Protein AF-A0A7J0DEU0-F1 (afdb_monomer_lite)

Secondary structure (DSSP, 8-state):
--HHHHHHHHHHHHHHHHHS--SSHHHHHHHHHHHHTT--------------SS-HHHHHHHHTT-BTTB-----HHHHHHT---PPPPHHHHHHHHHHHHH---HHHHHHHHHHHHHHHHTT------HHHHHHHHHHHHHHHHHHHHHHHHHHHHHHHHHHHT-

Sequence (166 aa):
MYEELWQSLHRRIEELRGNCGIGETFRSENRERRENQQKRKRGNEVEEKSEKVEVEEDVSEAAKGIEFGKVKLGGEEERERKKKKRKVSKSEELEGVKKLQEVKDLEVGKKHSWKAAMSMAAGVKVHDDLRLLKQSAQKERMRHEKSAEKWKERVESREKVKGEKQ

Organism: NCBI:txid165716

Radius of gyration: 29.72 Å; chains: 1; bounding box: 75×72×60 Å

pLDDT: mean 70.61, std 17.22, range [31.16, 97.25]

Foldseek 3Di:
DVVVVVVVVVVVVVVVVVPPDDDPPVVVVVVVVVVVVPDDDPDDDDDDDDDDDDCVVVVVVVVVQDDPPDDPDDDPVVVVVPPDPDPDDLVVLLVVLVVVVVPPDPVSVVVVVVVVVVCVVVVNDDDNDNVVSVVVVVVVVVVVVVVVVVVVVVVVVVVVVVVVVD

Structure (mmCIF, N/CA/C/O backbone):
data_AF-A0A7J0DEU0-F1
#
_entry.id   AF-A0A7J0DEU0-F1
#
loop_
_atom_site.group_PDB
_atom_site.id
_atom_site.type_symbol
_atom_site.label_atom_id
_atom_site.label_alt_id
_atom_site.label_comp_id
_atom_site.label_asym_id
_atom_site.label_entity_id
_atom_site.label_seq_id
_atom_site.pdbx_PDB_ins_code
_atom_site.Cartn_x
_atom_site.Cartn_y
_atom_site.Cartn_z
_atom_site.occupancy
_atom_site.B_iso_or_equiv
_atom_site.auth_seq_id
_atom_site.auth_comp_id
_atom_site.auth_asym_id
_atom_site.auth_atom_id
_atom_site.pdbx_PDB_model_num
ATOM 1 N N . MET A 1 1 ? 16.847 37.258 -18.055 1.00 57.47 1 MET A N 1
ATOM 2 C CA . MET A 1 1 ? 16.572 36.002 -18.796 1.00 57.47 1 MET A CA 1
ATOM 3 C C . MET A 1 1 ? 16.073 34.825 -17.940 1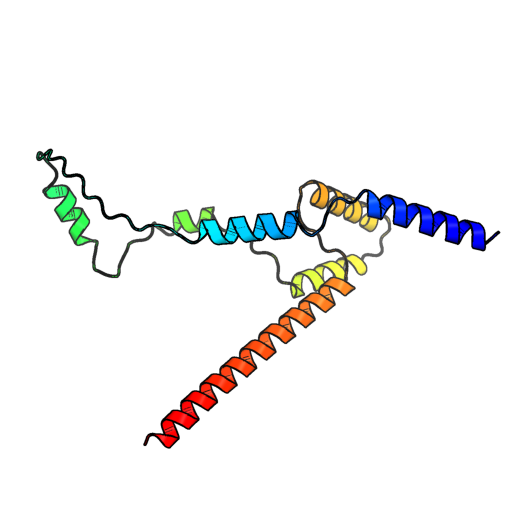.00 57.47 1 MET A C 1
ATOM 5 O O . MET A 1 1 ? 15.789 33.783 -18.510 1.00 57.47 1 MET A O 1
ATOM 9 N N . TYR A 1 2 ? 15.923 34.933 -16.608 1.00 61.81 2 TYR A N 1
ATOM 10 C CA . TYR A 1 2 ? 15.328 33.851 -15.789 1.00 61.81 2 TYR A CA 1
ATOM 11 C C . TYR A 1 2 ? 13.847 34.108 -15.446 1.00 61.81 2 TYR A C 1
ATOM 13 O O . TYR A 1 2 ? 13.049 33.182 -15.330 1.00 61.81 2 TYR A O 1
ATOM 21 N N . GLU A 1 3 ? 13.466 35.382 -15.347 1.00 73.69 3 GLU A N 1
ATOM 22 C CA . GLU A 1 3 ? 12.104 35.814 -15.006 1.00 73.69 3 GLU A CA 1
ATOM 23 C C . GLU A 1 3 ? 11.103 35.558 -16.140 1.00 73.69 3 GLU A C 1
ATOM 25 O O . GLU A 1 3 ? 9.988 35.104 -15.894 1.00 73.69 3 GLU A O 1
ATOM 30 N N . GLU A 1 4 ? 11.530 35.739 -17.392 1.00 82.06 4 GLU A N 1
ATOM 31 C CA . GLU A 1 4 ? 10.718 35.463 -18.587 1.00 82.06 4 GLU A CA 1
ATOM 32 C C . GLU A 1 4 ? 10.326 33.982 -18.689 1.00 82.06 4 GLU A C 1
ATOM 34 O O . GLU A 1 4 ? 9.210 33.646 -19.089 1.00 82.06 4 GLU A O 1
ATOM 39 N N . LEU A 1 5 ? 11.218 33.083 -18.260 1.00 89.44 5 LEU A N 1
ATOM 40 C CA . LEU A 1 5 ? 10.965 31.644 -18.243 1.00 89.44 5 LEU A CA 1
ATOM 41 C C . LEU A 1 5 ? 9.901 31.281 -17.199 1.00 89.44 5 LEU A C 1
ATOM 43 O O . LEU A 1 5 ? 8.994 30.498 -17.478 1.00 89.44 5 LEU A O 1
ATOM 47 N N . TRP A 1 6 ? 9.987 31.882 -16.011 1.00 85.19 6 TRP A N 1
ATOM 48 C CA . TRP A 1 6 ? 9.019 31.682 -14.932 1.00 85.19 6 TRP A CA 1
ATOM 49 C C . TRP A 1 6 ? 7.630 32.209 -15.293 1.00 85.19 6 TRP A C 1
ATOM 51 O O . TRP A 1 6 ? 6.626 31.557 -15.000 1.00 85.19 6 TRP A O 1
ATOM 61 N N . GLN A 1 7 ? 7.568 33.366 -15.949 1.00 84.81 7 GLN A N 1
ATOM 62 C CA . GLN A 1 7 ? 6.311 33.946 -16.417 1.00 84.81 7 GLN A CA 1
ATOM 63 C C . GLN A 1 7 ? 5.691 33.106 -17.540 1.00 84.81 7 GLN A C 1
ATOM 65 O O . GLN A 1 7 ? 4.492 32.830 -17.510 1.00 84.81 7 GLN A O 1
ATOM 70 N N . SER A 1 8 ? 6.506 32.622 -18.483 1.00 90.81 8 SER A N 1
ATOM 71 C CA . SER A 1 8 ? 6.061 31.715 -19.549 1.00 90.81 8 SER A CA 1
ATOM 72 C C . SER A 1 8 ? 5.519 30.393 -18.990 1.00 90.81 8 SER A C 1
ATOM 74 O O . SER A 1 8 ? 4.452 29.927 -19.398 1.00 90.81 8 SER A O 1
ATOM 76 N N . LEU A 1 9 ? 6.200 29.824 -17.989 1.00 92.00 9 LEU A N 1
ATOM 77 C CA . LEU A 1 9 ? 5.769 28.598 -17.321 1.00 92.00 9 LEU A CA 1
ATOM 78 C C . LEU A 1 9 ? 4.438 28.785 -16.582 1.00 92.00 9 LEU A C 1
ATOM 80 O O . LEU A 1 9 ? 3.539 27.960 -16.743 1.00 92.00 9 LEU A O 1
ATOM 84 N N . HIS A 1 10 ? 4.282 29.866 -15.811 1.00 89.19 10 HIS A N 1
ATOM 85 C CA . HIS A 1 10 ? 3.019 30.154 -15.125 1.00 89.19 10 HIS A CA 1
ATOM 86 C C . HIS A 1 10 ? 1.867 30.344 -16.104 1.00 89.19 10 HIS A C 1
ATOM 88 O O . HIS A 1 10 ? 0.823 29.716 -15.930 1.00 89.19 10 HIS A O 1
ATOM 94 N N . ARG A 1 11 ? 2.079 31.124 -17.173 1.00 88.00 11 ARG A N 1
ATOM 95 C CA . ARG A 1 11 ? 1.064 31.339 -18.210 1.00 88.00 11 ARG A CA 1
ATOM 96 C C . ARG A 1 11 ? 0.620 30.015 -18.831 1.00 88.00 11 ARG A C 1
ATOM 98 O O . ARG A 1 11 ? -0.573 29.758 -18.960 1.00 88.00 11 ARG A O 1
ATOM 105 N N . ARG A 1 12 ? 1.575 29.124 -19.125 1.00 87.50 12 ARG A N 1
ATOM 106 C CA . ARG A 1 12 ? 1.292 27.797 -19.685 1.00 87.50 12 ARG A CA 1
ATOM 107 C C . ARG A 1 12 ? 0.527 26.891 -18.719 1.00 87.50 12 ARG A C 1
ATOM 109 O O . ARG A 1 12 ? -0.343 26.142 -19.152 1.00 87.50 12 ARG A O 1
ATOM 116 N N . ILE A 1 13 ? 0.843 26.936 -17.424 1.00 88.31 13 ILE A N 1
ATOM 117 C CA . ILE A 1 13 ? 0.137 26.156 -16.395 1.00 88.31 13 ILE A CA 1
ATOM 118 C C . ILE A 1 13 ? -1.307 26.646 -16.239 1.00 88.31 13 ILE A C 1
ATOM 120 O O . ILE A 1 13 ? -2.218 25.830 -16.099 1.00 88.31 13 ILE A O 1
ATOM 124 N N . GLU A 1 14 ? -1.526 27.958 -16.270 1.00 83.19 14 GLU A N 1
ATOM 125 C CA . GLU A 1 14 ? -2.845 28.567 -16.086 1.00 83.19 14 GLU A CA 1
ATOM 126 C C . GLU A 1 14 ? -3.768 28.327 -17.291 1.00 83.19 14 GLU A C 1
ATOM 128 O O . GLU A 1 14 ? -4.912 27.907 -17.110 1.00 83.19 14 GLU A O 1
ATOM 133 N N . GLU A 1 15 ? -3.240 28.433 -18.517 1.00 81.00 15 GLU A N 1
ATOM 134 C CA . GLU A 1 15 ? -3.928 28.026 -19.756 1.00 81.00 15 GLU A CA 1
ATOM 135 C C . GLU A 1 15 ? -4.383 26.554 -19.705 1.00 81.00 15 GLU A C 1
ATOM 137 O O . GLU A 1 15 ? -5.517 26.219 -20.055 1.00 81.00 15 GLU A O 1
ATOM 142 N N . LEU A 1 16 ? -3.513 25.655 -19.229 1.00 81.12 16 LEU A N 1
ATOM 143 C CA . LEU A 1 16 ? -3.834 24.230 -19.108 1.00 81.12 16 LEU A CA 1
ATOM 144 C C . LEU A 1 16 ? -4.867 23.955 -18.007 1.00 81.12 16 LEU A C 1
ATOM 146 O O . LEU A 1 16 ? -5.691 23.054 -18.160 1.00 81.12 16 LEU A O 1
ATOM 150 N N . ARG A 1 17 ? -4.859 24.733 -16.917 1.00 77.00 17 ARG A N 1
ATOM 151 C CA . ARG A 1 17 ? -5.864 24.639 -15.846 1.00 77.00 17 ARG A CA 1
ATOM 152 C C . ARG A 1 17 ? -7.245 25.104 -16.303 1.00 77.00 17 ARG A C 1
ATOM 154 O O . ARG A 1 17 ? -8.218 24.444 -15.954 1.00 77.00 17 ARG A O 1
ATOM 161 N N . GLY A 1 18 ? -7.332 26.171 -17.103 1.00 61.47 18 GLY A N 1
ATOM 162 C CA . GLY A 1 18 ? -8.597 26.662 -17.669 1.00 61.47 18 GLY A CA 1
ATOM 163 C C . GLY A 1 18 ? -9.265 25.672 -18.633 1.00 61.47 18 GLY A C 1
ATOM 164 O O . GLY A 1 18 ? -10.489 25.572 -18.656 1.00 61.47 18 GLY A O 1
ATOM 165 N N . ASN A 1 19 ? -8.469 24.877 -19.357 1.00 60.94 19 ASN A N 1
ATOM 166 C CA . ASN A 1 19 ? -8.967 23.865 -20.300 1.00 60.94 19 ASN A CA 1
ATOM 167 C C . ASN A 1 19 ? -9.231 22.483 -19.668 1.00 60.94 19 ASN A C 1
ATOM 169 O O . ASN A 1 19 ? -9.823 21.614 -20.311 1.00 60.94 19 ASN A O 1
ATOM 173 N N . CYS A 1 20 ? -8.831 22.256 -18.413 1.00 58.31 20 CYS A N 1
ATOM 174 C CA . CYS A 1 20 ? -9.199 21.058 -17.658 1.00 58.31 20 CYS A CA 1
ATOM 175 C C . CYS A 1 20 ? -10.608 21.237 -17.086 1.00 58.31 20 CYS A C 1
ATOM 177 O O . CYS A 1 20 ? -10.783 21.615 -15.929 1.00 58.31 20 CYS A O 1
ATOM 179 N N . GLY A 1 21 ? -11.614 20.990 -17.923 1.00 52.62 21 GLY A N 1
ATOM 180 C CA . GLY A 1 21 ? -13.023 21.086 -17.564 1.00 52.62 21 GLY A CA 1
ATOM 181 C C . GLY A 1 21 ? -13.358 20.465 -16.200 1.00 52.62 21 GLY A C 1
ATOM 182 O O . GLY A 1 21 ? -13.288 19.256 -16.009 1.00 52.62 21 GLY A O 1
ATOM 183 N N . ILE A 1 22 ? -13.777 21.344 -15.289 1.00 50.94 22 ILE A N 1
ATOM 184 C CA . ILE A 1 22 ? -14.909 21.184 -14.371 1.00 50.94 22 ILE A CA 1
ATOM 185 C C . ILE A 1 22 ? -14.806 20.045 -13.342 1.00 50.94 22 ILE A C 1
ATOM 187 O O . ILE A 1 22 ? -15.158 18.889 -13.567 1.00 50.94 22 ILE A O 1
ATOM 191 N N . GLY A 1 23 ? -14.440 20.429 -12.119 1.00 53.16 23 GLY A N 1
ATOM 192 C CA . GLY A 1 23 ? -14.395 19.552 -10.953 1.00 53.16 23 GLY A CA 1
ATOM 193 C C . GLY A 1 23 ? -15.540 19.729 -9.954 1.00 53.16 23 GLY A C 1
ATOM 194 O O . GLY A 1 23 ? -15.342 19.362 -8.801 1.00 53.16 23 GLY A O 1
ATOM 195 N N . GLU A 1 24 ? -16.700 20.279 -10.314 1.00 53.28 24 GLU A N 1
ATOM 196 C CA . GLU A 1 24 ? -17.873 20.311 -9.412 1.00 53.28 24 GLU A CA 1
ATOM 197 C C . GLU A 1 24 ? -19.083 19.572 -9.988 1.00 53.28 24 GLU A C 1
ATOM 199 O O . GLU A 1 24 ? -19.606 18.689 -9.307 1.00 53.28 24 GLU A O 1
ATOM 204 N N . THR A 1 25 ? -19.446 19.788 -11.258 1.00 54.91 25 THR A N 1
ATOM 205 C CA . THR A 1 25 ? -20.605 19.104 -11.869 1.00 54.91 25 THR A CA 1
ATOM 206 C C . THR A 1 25 ? -20.397 17.595 -12.044 1.00 54.91 25 THR A C 1
ATOM 208 O O . THR A 1 25 ? -21.298 16.812 -11.758 1.00 54.91 25 THR A O 1
ATOM 211 N N . PHE A 1 26 ? -19.187 17.141 -12.398 1.00 53.03 26 PHE A N 1
ATOM 212 C CA . PHE A 1 26 ? -18.892 15.701 -12.481 1.00 53.03 26 PHE A CA 1
ATOM 213 C C . PHE A 1 26 ? -18.944 15.012 -11.104 1.00 53.03 26 PHE A C 1
ATOM 215 O O . PHE A 1 26 ? -19.273 13.829 -10.990 1.00 53.03 26 PHE A O 1
ATOM 222 N N . ARG A 1 27 ? -18.629 15.748 -10.025 1.00 54.88 27 ARG A N 1
ATOM 223 C CA . ARG A 1 27 ? -18.723 15.229 -8.651 1.00 54.88 27 ARG A CA 1
ATOM 224 C C . ARG A 1 27 ? -20.172 15.193 -8.157 1.00 54.88 27 ARG A C 1
ATOM 226 O O . ARG A 1 27 ? -20.511 14.249 -7.443 1.00 54.88 27 ARG A O 1
ATOM 233 N N . SER A 1 28 ? -21.016 16.156 -8.539 1.00 59.84 28 SER A N 1
ATOM 234 C CA . SER A 1 28 ? -22.442 16.165 -8.183 1.00 59.84 28 SER A CA 1
ATOM 235 C C . SER A 1 28 ? -23.238 15.100 -8.942 1.00 59.84 28 SER A C 1
ATOM 237 O O . SER A 1 28 ? -23.966 14.339 -8.309 1.00 59.84 28 SER A O 1
ATOM 239 N N . GLU A 1 29 ? -23.018 14.940 -10.250 1.00 56.66 29 GLU A N 1
ATOM 240 C CA . GLU A 1 29 ? -23.732 13.950 -11.077 1.00 56.66 29 GLU A CA 1
ATOM 241 C C . GLU A 1 29 ? -23.467 12.506 -10.607 1.00 56.66 29 GLU A C 1
ATOM 243 O O . GLU A 1 29 ? -24.361 11.659 -10.535 1.00 56.66 29 GLU A O 1
ATOM 248 N N . ASN A 1 30 ? -22.228 12.216 -10.198 1.00 58.28 30 ASN A N 1
ATOM 249 C CA . ASN A 1 30 ? -21.855 10.892 -9.700 1.00 58.28 30 ASN A CA 1
ATOM 250 C C . ASN A 1 30 ? -22.386 10.617 -8.275 1.00 58.28 30 ASN A C 1
ATOM 252 O O . ASN A 1 30 ? -22.521 9.460 -7.868 1.00 58.28 30 ASN A O 1
ATOM 256 N N . ARG A 1 31 ? -22.697 11.672 -7.507 1.00 61.75 31 ARG A N 1
ATOM 257 C CA . ARG A 1 31 ? -23.347 11.574 -6.191 1.00 61.75 31 ARG A CA 1
ATOM 258 C C . ARG A 1 31 ? -24.842 11.293 -6.346 1.00 61.75 31 ARG A C 1
ATOM 260 O O . ARG A 1 31 ? -25.340 10.367 -5.713 1.00 61.75 31 ARG A O 1
ATOM 267 N N . GLU A 1 32 ? -25.502 11.993 -7.261 1.00 58.16 32 GLU A N 1
ATOM 268 C CA . GLU A 1 32 ? -26.925 11.822 -7.574 1.00 58.16 32 GLU A CA 1
ATOM 269 C C . GLU A 1 32 ? -27.223 10.433 -8.174 1.00 58.16 32 GLU A C 1
ATOM 271 O O . GLU A 1 32 ? -28.163 9.746 -7.767 1.00 58.16 32 GLU A O 1
ATOM 276 N N . ARG A 1 33 ? -26.338 9.924 -9.048 1.00 59.84 33 ARG A N 1
ATOM 277 C CA . ARG A 1 33 ? -26.421 8.540 -9.555 1.00 59.84 33 ARG A CA 1
ATOM 278 C C . ARG A 1 33 ? -26.317 7.475 -8.460 1.00 59.84 33 ARG A C 1
ATOM 280 O O . ARG A 1 33 ? -26.924 6.414 -8.603 1.00 59.84 33 ARG A O 1
ATOM 287 N N . ARG A 1 34 ? -25.553 7.717 -7.388 1.00 60.19 34 ARG A N 1
ATOM 288 C CA . ARG A 1 34 ? -25.427 6.773 -6.261 1.00 60.19 34 ARG A CA 1
ATOM 289 C C . ARG A 1 34 ? -26.656 6.778 -5.358 1.00 60.19 34 ARG A C 1
ATOM 291 O O . ARG A 1 34 ? -27.031 5.714 -4.875 1.00 60.19 34 ARG A O 1
ATOM 298 N N . GLU A 1 35 ? -27.288 7.932 -5.170 1.00 59.75 35 GLU A N 1
ATOM 299 C CA . GLU A 1 35 ? -28.516 8.063 -4.376 1.00 59.75 35 GLU A CA 1
ATOM 300 C C . GLU A 1 35 ? -29.718 7.393 -5.061 1.00 59.75 35 GLU A C 1
ATOM 302 O O . GLU A 1 35 ? -30.475 6.662 -4.420 1.00 59.75 35 GLU A O 1
ATOM 307 N N . ASN A 1 36 ? -29.837 7.526 -6.386 1.00 59.34 36 ASN A N 1
ATOM 308 C CA . ASN A 1 36 ? -30.943 6.929 -7.142 1.00 59.34 36 ASN A CA 1
ATOM 309 C C . ASN A 1 36 ? -30.855 5.398 -7.296 1.00 59.34 36 ASN A C 1
ATOM 311 O O . ASN A 1 36 ? -31.877 4.742 -7.493 1.00 59.34 36 ASN A O 1
ATOM 315 N N . GLN A 1 37 ? -29.672 4.792 -7.157 1.00 60.38 37 GLN A N 1
ATOM 316 C CA . GLN A 1 37 ? -29.510 3.330 -7.241 1.00 60.38 37 GLN A CA 1
ATOM 317 C C . GLN A 1 37 ? -29.876 2.588 -5.944 1.00 60.38 37 GLN A C 1
ATOM 319 O O . GLN A 1 37 ? -29.930 1.357 -5.930 1.00 60.38 37 GLN A O 1
ATOM 324 N N . GLN A 1 38 ? -30.143 3.306 -4.847 1.00 55.22 38 GLN A N 1
ATOM 325 C CA . GLN A 1 38 ? -30.290 2.705 -3.519 1.00 55.22 38 GLN A CA 1
ATOM 326 C C . GLN A 1 38 ? -31.719 2.254 -3.166 1.00 55.22 38 GLN A C 1
ATOM 328 O O . GLN A 1 38 ? -31.949 1.745 -2.070 1.00 55.22 38 GLN A O 1
ATOM 333 N N . LYS A 1 39 ? -32.684 2.365 -4.087 1.00 54.47 39 LYS A N 1
ATOM 334 C CA . LYS A 1 39 ? -34.068 1.911 -3.871 1.00 54.47 39 LYS A CA 1
ATOM 335 C C . LYS A 1 39 ? -34.413 0.724 -4.770 1.00 54.47 39 LYS A C 1
ATOM 337 O O . LYS A 1 39 ? -35.046 0.876 -5.809 1.00 54.47 39 LYS A O 1
ATOM 342 N N . ARG A 1 40 ? -34.059 -0.491 -4.341 1.00 52.00 40 ARG A N 1
ATOM 343 C CA . ARG A 1 40 ? -34.738 -1.700 -4.837 1.00 52.00 40 ARG A CA 1
ATOM 344 C C . ARG A 1 40 ? -36.114 -1.766 -4.172 1.00 52.00 40 ARG A C 1
ATOM 346 O O . ARG A 1 40 ? -36.206 -2.059 -2.983 1.00 52.00 40 ARG A O 1
ATOM 353 N N . LYS A 1 41 ? -37.176 -1.471 -4.927 1.00 49.53 41 LYS A N 1
ATOM 354 C CA . LYS A 1 41 ? -38.553 -1.781 -4.524 1.00 49.53 41 LYS A CA 1
ATOM 355 C C . LYS A 1 41 ? -38.702 -3.305 -4.495 1.00 49.53 41 LYS A C 1
ATOM 357 O O . LYS A 1 41 ? -38.503 -3.958 -5.514 1.00 49.53 41 LYS A O 1
ATOM 362 N N . ARG A 1 42 ? -39.032 -3.871 -3.336 1.00 43.06 42 ARG A N 1
ATOM 363 C CA . ARG A 1 42 ? -39.498 -5.258 -3.223 1.00 43.06 42 ARG A CA 1
ATOM 364 C C . ARG A 1 42 ? -41.003 -5.224 -3.500 1.00 43.06 42 ARG A C 1
ATOM 366 O O . ARG A 1 42 ? -41.785 -5.004 -2.585 1.00 43.06 42 ARG A O 1
ATOM 373 N N . GLY A 1 43 ? -41.371 -5.283 -4.778 1.00 32.44 43 GLY A N 1
ATOM 374 C CA . GLY A 1 43 ? -42.760 -5.415 -5.213 1.00 32.44 43 GLY A CA 1
ATOM 375 C C . GLY A 1 43 ? -43.187 -6.870 -5.081 1.00 32.44 43 GLY A C 1
ATOM 376 O O . GLY A 1 43 ? -42.536 -7.749 -5.639 1.00 32.44 43 GLY A O 1
ATOM 377 N N . ASN A 1 44 ? -44.219 -7.106 -4.280 1.00 39.97 44 ASN A N 1
ATOM 378 C CA . ASN A 1 44 ? -44.976 -8.346 -4.252 1.00 39.97 44 ASN A CA 1
ATOM 379 C C . ASN A 1 44 ? -46.130 -8.171 -5.245 1.00 39.97 44 ASN A C 1
ATOM 381 O O . ASN A 1 44 ? -47.098 -7.493 -4.916 1.00 39.97 44 ASN A O 1
ATOM 385 N N . GLU A 1 45 ? -45.998 -8.726 -6.444 1.00 31.16 45 GLU A N 1
ATOM 386 C CA . GLU A 1 45 ? -47.120 -8.957 -7.354 1.00 31.16 45 GLU A CA 1
ATOM 387 C C . GLU A 1 45 ? -47.119 -10.447 -7.674 1.00 31.16 45 GLU A C 1
ATOM 389 O O . GLU A 1 45 ? -46.262 -10.959 -8.393 1.00 31.16 45 GLU A O 1
ATOM 394 N N . VAL A 1 46 ? -48.044 -11.148 -7.025 1.00 34.41 46 VAL A N 1
ATOM 395 C CA . VAL A 1 46 ? -48.439 -12.508 -7.368 1.00 34.41 46 VAL A CA 1
ATOM 396 C C . VAL A 1 46 ? -49.408 -12.364 -8.538 1.00 34.41 46 VAL A C 1
ATOM 398 O O . VAL A 1 46 ? -50.557 -11.982 -8.334 1.00 34.41 46 VAL A O 1
ATOM 401 N N . GLU A 1 47 ? -48.940 -12.616 -9.760 1.00 31.86 47 GLU A N 1
ATOM 402 C CA . GLU A 1 47 ? -49.834 -12.983 -10.859 1.00 31.86 47 GLU A CA 1
ATOM 403 C C . GLU A 1 47 ? -50.069 -14.492 -10.781 1.00 31.86 47 GLU A C 1
ATOM 405 O O . GLU A 1 47 ? -49.168 -15.301 -11.010 1.00 31.86 47 GLU A O 1
ATOM 410 N N . GLU A 1 48 ? -51.294 -14.867 -10.427 1.00 37.66 48 GLU A N 1
ATOM 411 C CA . GLU A 1 48 ? -51.795 -16.223 -10.589 1.00 37.66 48 GLU A CA 1
ATOM 412 C C . GLU A 1 48 ? -52.009 -16.500 -12.082 1.00 37.66 48 GLU A C 1
ATOM 414 O O . GLU A 1 48 ? -52.871 -15.899 -12.723 1.00 37.66 48 GLU A O 1
ATOM 419 N N . LYS A 1 49 ? -51.257 -17.454 -12.634 1.00 32.44 49 LYS A N 1
ATOM 420 C CA . LYS A 1 49 ? -51.700 -18.223 -13.799 1.00 32.44 49 LYS A CA 1
ATOM 421 C C . LYS A 1 49 ? -51.544 -19.705 -13.512 1.00 32.44 49 LYS A C 1
ATOM 423 O O . LYS A 1 49 ? -50.450 -20.225 -13.319 1.00 32.44 49 LYS A O 1
ATOM 428 N N . SER A 1 50 ? -52.701 -20.337 -13.434 1.00 35.62 50 SER A N 1
ATOM 429 C CA . SER A 1 50 ? -52.954 -21.746 -13.226 1.00 35.62 50 SER A CA 1
ATOM 430 C C . SER A 1 50 ? -52.687 -22.542 -14.501 1.00 35.62 50 SER A C 1
ATOM 432 O O . SER A 1 50 ? -53.462 -22.466 -15.447 1.00 35.62 50 SER A O 1
ATOM 434 N N . GLU A 1 51 ? -51.663 -23.388 -14.483 1.00 34.59 51 GLU A N 1
ATOM 435 C CA . GLU A 1 51 ? -51.623 -24.605 -15.298 1.00 34.59 51 GLU A CA 1
ATOM 436 C C . GLU A 1 51 ? -51.178 -25.755 -14.393 1.00 34.59 51 GLU A C 1
ATOM 438 O O . GLU A 1 51 ? -50.068 -25.787 -13.867 1.00 34.59 51 GLU A O 1
ATOM 443 N N . LYS A 1 52 ? -52.126 -26.651 -14.117 1.00 45.34 52 LYS A N 1
ATOM 444 C CA . LYS A 1 52 ? -52.007 -27.749 -13.164 1.00 45.34 52 LYS A CA 1
ATOM 445 C C . LYS A 1 52 ? -51.964 -29.058 -13.938 1.00 45.34 52 LYS A C 1
ATOM 447 O O . LYS A 1 52 ? -53.024 -29.641 -14.114 1.00 45.34 52 LYS A O 1
ATOM 452 N N . VAL A 1 53 ? -50.789 -29.521 -14.368 1.00 44.47 53 VAL A N 1
ATOM 453 C CA . VAL A 1 53 ? -50.567 -30.922 -14.778 1.00 44.47 53 VAL A CA 1
ATOM 454 C C . VAL A 1 53 ? -49.075 -31.278 -14.580 1.00 44.47 53 VAL A C 1
ATOM 456 O O . VAL A 1 53 ? -48.219 -30.568 -15.088 1.00 44.47 53 VAL A O 1
ATOM 459 N N . GLU A 1 54 ? -48.792 -32.350 -13.820 1.00 47.09 54 GLU A N 1
ATOM 460 C CA . GLU A 1 54 ? -47.496 -33.078 -13.703 1.00 47.09 54 GLU A CA 1
ATOM 461 C C . GLU A 1 54 ? -46.297 -32.451 -12.943 1.00 47.09 54 GLU A C 1
ATOM 463 O O . GLU A 1 54 ? -45.152 -32.634 -13.335 1.00 47.09 54 GLU A O 1
ATOM 468 N N . VAL A 1 55 ? -46.501 -31.764 -11.808 1.00 47.12 55 VAL A N 1
ATOM 469 C CA . VAL A 1 55 ? -45.381 -31.150 -11.035 1.00 47.12 55 VAL A CA 1
ATOM 470 C C . VAL A 1 55 ? -45.287 -31.625 -9.567 1.00 47.12 55 VAL A C 1
ATOM 472 O O . VAL A 1 55 ? -44.383 -31.232 -8.830 1.00 47.12 55 VAL A O 1
ATOM 475 N N . GLU A 1 56 ? -46.187 -32.497 -9.100 1.00 52.03 56 GLU A N 1
ATOM 476 C CA . GLU A 1 56 ? -46.226 -32.870 -7.673 1.00 52.03 56 GLU A CA 1
ATOM 477 C C . GLU A 1 56 ? -45.081 -33.804 -7.231 1.00 52.03 56 GLU A C 1
ATOM 479 O O . GLU A 1 56 ? -44.599 -33.658 -6.105 1.00 52.03 56 GLU A O 1
ATOM 484 N N . GLU A 1 57 ? -44.573 -34.697 -8.091 1.00 52.47 57 GLU A N 1
ATOM 485 C CA . GLU A 1 57 ? -43.443 -35.570 -7.722 1.00 52.47 57 GLU A CA 1
ATOM 486 C C . GLU A 1 57 ? -42.111 -34.803 -7.654 1.00 52.47 57 GLU A C 1
ATOM 488 O O . GLU A 1 57 ? -41.430 -34.868 -6.626 1.00 52.47 57 GLU A O 1
ATOM 493 N N . ASP A 1 58 ? -41.795 -33.975 -8.654 1.00 51.19 58 ASP A N 1
ATOM 494 C CA . ASP A 1 58 ? -40.534 -33.216 -8.712 1.00 51.19 58 ASP A CA 1
ATOM 495 C C . ASP A 1 58 ? -40.429 -32.130 -7.628 1.00 51.19 58 ASP A C 1
ATOM 497 O O . ASP A 1 58 ? -39.353 -31.886 -7.072 1.00 51.19 58 ASP A O 1
ATOM 501 N N . VAL A 1 59 ? -41.546 -31.491 -7.258 1.00 57.47 59 VAL A N 1
ATOM 502 C CA . VAL A 1 59 ? -41.564 -30.522 -6.147 1.00 57.47 59 VAL A CA 1
ATOM 503 C C . VAL A 1 59 ? -41.352 -31.224 -4.810 1.00 57.47 59 VAL A C 1
ATOM 505 O O . VAL A 1 59 ? -40.680 -30.679 -3.932 1.00 57.47 59 VAL A O 1
ATOM 508 N N . SER A 1 60 ? -41.867 -32.447 -4.652 1.00 58.22 60 SER A N 1
ATOM 509 C CA . SER A 1 60 ? -41.676 -33.229 -3.431 1.00 58.22 60 SER A CA 1
ATOM 510 C C . SER A 1 60 ? -40.232 -33.724 -3.270 1.00 58.22 60 SER A C 1
ATOM 512 O O . SER A 1 60 ? -39.724 -33.765 -2.148 1.00 58.22 60 SER A O 1
ATOM 514 N N . GLU A 1 61 ? -39.530 -34.040 -4.364 1.00 60.56 61 GLU A N 1
ATOM 515 C CA . GLU A 1 61 ? -38.101 -34.370 -4.330 1.00 60.56 61 GLU A CA 1
ATOM 516 C C . GLU A 1 61 ? -37.217 -33.138 -4.122 1.00 60.56 61 GLU A C 1
ATOM 518 O O . GLU A 1 61 ? -36.290 -33.180 -3.307 1.00 60.56 61 GLU A O 1
ATOM 523 N N . ALA A 1 62 ? -37.544 -32.008 -4.755 1.00 59.66 62 ALA A N 1
ATOM 524 C CA . ALA A 1 62 ? -36.842 -30.745 -4.540 1.00 59.66 62 ALA A CA 1
ATOM 525 C C . ALA A 1 62 ? -37.016 -30.213 -3.103 1.00 59.66 62 ALA A C 1
ATOM 527 O O . ALA A 1 62 ? -36.075 -29.666 -2.523 1.00 59.66 62 ALA A O 1
ATOM 528 N N . ALA A 1 63 ? -38.187 -30.413 -2.490 1.00 59.84 63 ALA A N 1
ATOM 529 C CA . ALA A 1 63 ? -38.474 -29.971 -1.126 1.00 59.84 63 ALA A CA 1
ATOM 530 C C . ALA A 1 63 ? -37.729 -30.782 -0.049 1.00 59.84 63 ALA A C 1
ATOM 532 O O . ALA A 1 63 ? -37.353 -30.218 0.979 1.00 59.84 63 ALA A O 1
ATOM 533 N N . LYS A 1 64 ? -37.428 -32.071 -0.289 1.00 64.75 64 LYS A N 1
ATOM 534 C CA . LYS A 1 64 ? -36.666 -32.927 0.651 1.00 64.75 64 LYS A CA 1
ATOM 535 C C . LYS A 1 64 ? -35.228 -32.433 0.897 1.00 64.75 64 LYS A C 1
ATOM 537 O O . LYS A 1 64 ? -34.593 -32.867 1.854 1.00 64.75 64 LYS A O 1
ATOM 542 N N . GLY A 1 65 ? -34.707 -31.531 0.057 1.00 59.59 65 GLY A N 1
ATOM 543 C CA . GLY A 1 65 ? -33.361 -30.958 0.177 1.00 59.59 65 GLY A CA 1
ATOM 544 C C . GLY A 1 65 ? -33.291 -29.518 0.700 1.00 59.59 65 GLY A C 1
ATOM 545 O O . GLY A 1 65 ? -32.183 -29.015 0.899 1.00 59.59 65 GLY A O 1
ATOM 546 N N . ILE A 1 66 ? -34.430 -28.846 0.907 1.00 65.25 66 ILE A N 1
ATOM 547 C CA . ILE A 1 66 ? -34.494 -27.425 1.281 1.00 65.25 66 ILE A CA 1
ATOM 548 C C . ILE A 1 66 ? -34.931 -27.319 2.749 1.00 65.25 66 ILE A C 1
ATOM 550 O O . ILE A 1 66 ? -36.076 -27.012 3.067 1.00 65.25 66 ILE A O 1
ATOM 554 N N . GLU A 1 67 ? -34.003 -27.570 3.675 1.00 73.44 67 GLU A N 1
ATOM 555 C CA . GLU A 1 67 ? -34.180 -27.168 5.077 1.00 73.44 67 GLU A CA 1
ATOM 556 C C . GLU A 1 67 ? -33.924 -25.661 5.218 1.00 73.44 67 GLU A C 1
ATOM 558 O O . GLU A 1 67 ? -32.979 -25.114 4.637 1.00 73.44 67 GLU A O 1
ATOM 563 N N . PHE A 1 68 ? -34.734 -24.977 6.031 1.00 62.59 68 PHE A N 1
ATOM 564 C CA . PHE A 1 68 ? -34.574 -23.551 6.312 1.00 62.59 68 PHE A CA 1
ATOM 565 C C . PHE A 1 68 ? -33.163 -23.270 6.863 1.00 62.59 68 PHE A C 1
ATOM 567 O O . PHE A 1 68 ? -32.808 -23.688 7.963 1.00 62.59 68 PHE A O 1
ATOM 574 N N . GLY A 1 69 ? -32.334 -22.585 6.070 1.00 71.25 69 GLY A N 1
ATOM 575 C CA . GLY A 1 69 ? -30.943 -22.262 6.410 1.00 71.25 69 GLY A CA 1
ATOM 576 C C . GLY A 1 69 ? -29.870 -23.134 5.745 1.00 71.25 69 GLY A C 1
ATOM 577 O O . GLY A 1 69 ? -28.698 -22.762 5.796 1.00 71.25 69 GLY A O 1
ATOM 578 N N . LYS A 1 70 ? -30.227 -24.228 5.058 1.00 67.06 70 LYS A N 1
ATOM 579 C CA . LYS A 1 70 ? -29.280 -25.047 4.282 1.00 67.06 70 LYS A CA 1
ATOM 580 C C . LYS A 1 70 ? -29.616 -24.991 2.795 1.00 67.06 70 LYS A C 1
ATOM 582 O O . LYS A 1 70 ? -30.343 -25.817 2.262 1.00 67.06 70 LYS A O 1
ATOM 587 N N . VAL A 1 71 ? -29.034 -24.010 2.111 1.00 72.62 71 VAL A N 1
ATOM 588 C CA . VAL A 1 71 ? -29.054 -23.929 0.645 1.00 72.62 71 VAL A CA 1
ATOM 589 C C . VAL A 1 71 ? -27.802 -24.622 0.109 1.00 72.62 71 VAL A C 1
ATOM 591 O O . VAL A 1 71 ? -26.685 -24.229 0.455 1.00 72.62 71 VAL A O 1
ATOM 594 N N . LYS A 1 72 ? -27.959 -25.643 -0.744 1.00 65.75 72 LYS A N 1
ATOM 595 C CA . LYS A 1 72 ? -26.826 -26.253 -1.456 1.00 65.75 72 LYS A CA 1
ATOM 596 C C . LYS A 1 72 ? -26.328 -25.290 -2.532 1.00 65.75 72 LYS A C 1
ATOM 598 O O . LYS A 1 72 ? -26.826 -25.258 -3.650 1.00 65.75 72 LYS A O 1
ATOM 603 N N . LEU A 1 73 ? -25.347 -24.469 -2.171 1.00 67.31 73 LEU A N 1
ATOM 604 C CA . LEU A 1 73 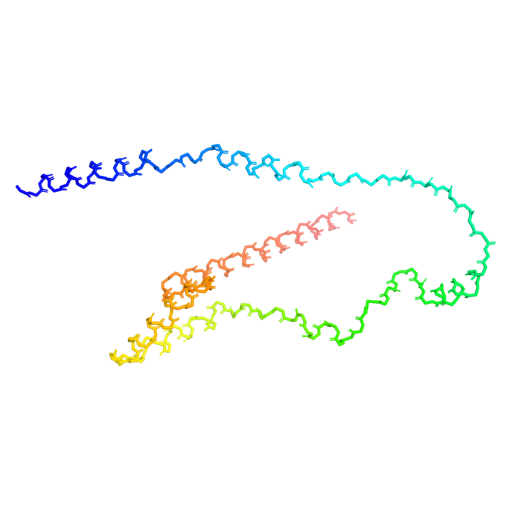? -24.5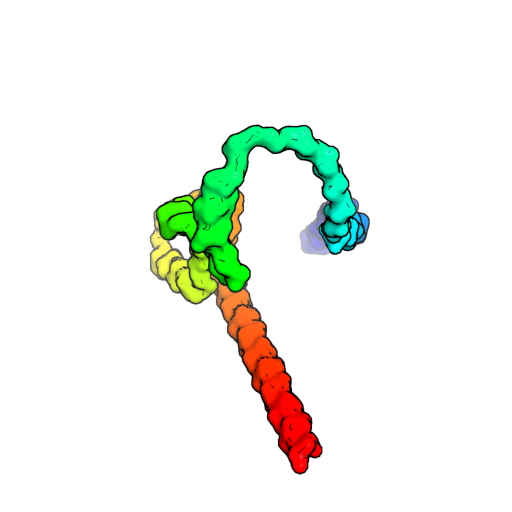82 -23.691 -3.140 1.00 67.31 73 LEU A CA 1
ATOM 605 C C . LEU A 1 73 ? -23.748 -24.662 -3.982 1.00 67.31 73 LEU A C 1
ATOM 607 O O . LEU A 1 73 ? -23.047 -25.497 -3.410 1.00 67.31 73 LEU A O 1
ATOM 611 N N . GLY A 1 74 ? -23.842 -24.530 -5.308 1.00 50.88 74 GLY A N 1
ATOM 612 C CA . GLY A 1 74 ? -23.191 -25.377 -6.311 1.00 50.88 74 GLY A CA 1
ATOM 613 C C . GLY A 1 74 ? -21.755 -25.793 -5.969 1.00 50.88 74 GLY A C 1
ATOM 614 O O . GLY A 1 74 ? -20.995 -25.043 -5.343 1.00 50.88 74 GLY A O 1
ATOM 615 N N . GLY A 1 75 ? -21.446 -27.034 -6.357 1.00 49.06 75 GLY A N 1
ATOM 616 C CA . GLY A 1 75 ? -20.278 -27.811 -5.958 1.00 49.06 75 GLY A CA 1
ATOM 617 C C . GLY A 1 75 ? -18.922 -27.140 -6.179 1.00 49.06 75 GLY A C 1
ATOM 618 O O . GLY A 1 75 ? -18.754 -26.209 -6.967 1.00 49.06 75 GLY A O 1
ATOM 619 N N . GLU A 1 76 ? -17.948 -27.664 -5.440 1.00 56.03 76 GLU A N 1
ATOM 620 C CA . GLU A 1 76 ? -16.547 -27.244 -5.325 1.00 56.03 76 GLU A CA 1
ATOM 621 C C . GLU A 1 76 ? -15.861 -26.930 -6.669 1.00 56.03 76 GLU A C 1
ATOM 623 O O . GLU A 1 76 ? -15.051 -26.005 -6.751 1.00 56.03 76 GLU A O 1
ATOM 628 N N . GLU A 1 77 ? -16.280 -27.598 -7.744 1.00 53.09 77 GLU A N 1
ATOM 629 C CA . GLU A 1 77 ? -15.726 -27.454 -9.089 1.00 53.09 77 GLU A CA 1
ATOM 630 C C . GLU A 1 77 ? -15.981 -26.076 -9.738 1.00 53.09 77 GLU A C 1
ATOM 632 O O . GLU A 1 77 ? -15.125 -25.552 -10.458 1.00 53.09 77 GLU A O 1
ATOM 637 N N . GLU A 1 78 ? -17.110 -25.411 -9.449 1.00 50.62 78 GLU A N 1
ATOM 638 C CA . GLU A 1 78 ? -17.386 -24.073 -10.005 1.00 50.62 78 GLU A CA 1
ATOM 639 C C . GLU A 1 78 ? -16.600 -22.967 -9.272 1.00 50.62 78 GLU A C 1
ATOM 641 O O . GLU A 1 78 ? -16.280 -21.914 -9.839 1.00 50.62 78 GLU A O 1
ATOM 646 N N . ARG A 1 79 ? -16.231 -23.212 -8.007 1.00 52.22 79 ARG A N 1
ATOM 647 C CA . ARG A 1 79 ? -15.466 -22.262 -7.182 1.00 52.22 79 ARG A CA 1
ATOM 648 C C . ARG A 1 79 ? -14.003 -22.180 -7.604 1.00 52.22 79 ARG A C 1
ATOM 650 O O . ARG A 1 79 ? -13.372 -21.142 -7.406 1.00 52.22 79 ARG A O 1
ATOM 657 N N . GLU A 1 80 ? -13.461 -23.239 -8.199 1.00 53.28 80 GLU A N 1
ATOM 658 C CA . GLU A 1 80 ? -12.070 -23.293 -8.653 1.00 53.28 80 GLU A CA 1
ATOM 659 C C . GLU A 1 80 ? -11.834 -22.448 -9.909 1.00 53.28 80 GLU A C 1
ATOM 661 O O . GLU A 1 80 ? -10.865 -21.688 -9.980 1.00 53.28 80 GLU A O 1
ATOM 666 N N . ARG A 1 81 ? -12.770 -22.493 -10.865 1.00 52.59 81 ARG A N 1
ATOM 667 C CA . ARG A 1 81 ? -12.631 -21.854 -12.187 1.00 52.59 81 ARG A CA 1
ATOM 668 C C . ARG A 1 81 ? -12.753 -20.321 -12.159 1.00 52.59 81 ARG A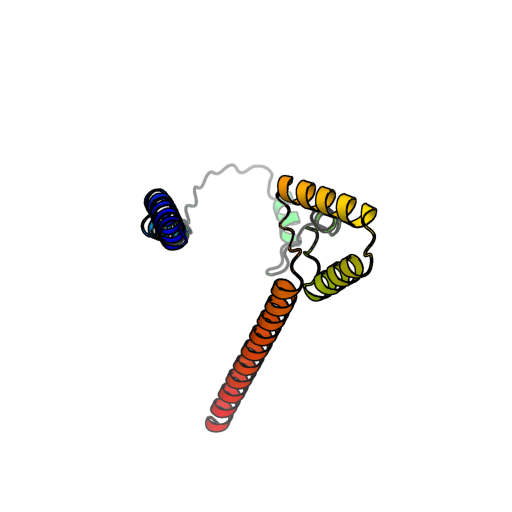 C 1
ATOM 670 O O . ARG A 1 81 ? -12.369 -19.656 -13.117 1.00 52.59 81 ARG A O 1
ATOM 677 N N . LYS A 1 82 ? -13.249 -19.735 -11.060 1.00 52.84 82 LYS A N 1
ATOM 678 C CA . LYS A 1 82 ? -13.484 -18.281 -10.896 1.00 52.84 82 LYS A CA 1
ATOM 679 C C . LYS A 1 82 ? -12.599 -17.621 -9.827 1.00 52.84 82 LYS A C 1
ATOM 681 O O . LYS A 1 82 ? -12.910 -16.518 -9.367 1.00 52.84 82 LYS A O 1
ATOM 686 N N . LYS A 1 83 ? -11.484 -18.244 -9.419 1.00 60.53 83 LYS A N 1
ATOM 687 C CA . LYS A 1 83 ? -10.530 -17.631 -8.475 1.00 60.53 83 LYS A CA 1
ATOM 688 C C . LYS A 1 83 ? -9.835 -16.435 -9.146 1.00 60.53 83 LYS A C 1
ATOM 690 O O . LYS A 1 83 ? -8.797 -16.573 -9.787 1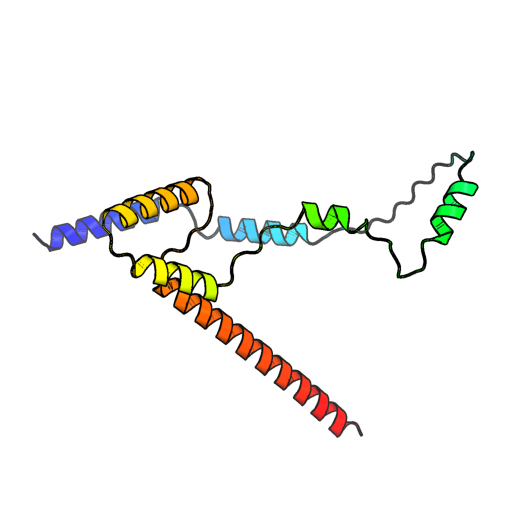.00 60.53 83 LYS A O 1
ATOM 695 N N . LYS A 1 84 ? -10.409 -15.232 -9.002 1.00 64.56 84 LYS A N 1
ATOM 696 C CA . LYS A 1 84 ? -9.733 -13.966 -9.335 1.00 64.56 84 LYS A CA 1
ATOM 697 C C . LYS A 1 84 ? -8.366 -13.983 -8.656 1.00 64.56 84 LYS A C 1
ATOM 699 O O . LYS A 1 84 ? -8.308 -14.113 -7.432 1.00 64.56 84 LYS A O 1
ATOM 704 N N . LYS A 1 85 ? -7.280 -13.861 -9.432 1.00 64.06 85 LYS A N 1
ATOM 705 C CA . LYS A 1 85 ? -5.927 -13.757 -8.872 1.00 64.06 85 LYS A CA 1
ATOM 706 C C . LYS A 1 85 ? -5.937 -12.624 -7.849 1.00 64.06 85 LYS A C 1
ATOM 708 O O . LYS A 1 85 ? -6.223 -11.473 -8.187 1.00 64.06 85 LYS A O 1
ATOM 713 N N . ARG A 1 86 ? -5.730 -12.974 -6.579 1.00 65.81 86 ARG A N 1
ATOM 714 C CA . ARG A 1 86 ? -5.669 -11.991 -5.499 1.00 65.81 86 ARG A CA 1
ATOM 715 C C . ARG A 1 86 ? -4.479 -11.088 -5.791 1.00 65.81 86 ARG A C 1
ATOM 717 O O . ARG A 1 86 ? -3.436 -11.562 -6.236 1.00 65.81 86 ARG A O 1
ATOM 724 N N . LYS A 1 87 ? -4.656 -9.785 -5.576 1.00 69.31 87 LYS A N 1
ATOM 725 C CA . LYS A 1 87 ? -3.523 -8.863 -5.604 1.00 69.31 87 LYS A CA 1
ATOM 726 C C . LYS A 1 87 ? -2.534 -9.326 -4.538 1.00 69.31 87 LYS A C 1
ATOM 728 O O . LYS A 1 87 ? -2.952 -9.656 -3.427 1.00 69.31 87 LYS A O 1
ATOM 733 N N . VAL A 1 88 ? -1.270 -9.398 -4.932 1.00 68.25 88 VAL A N 1
ATOM 734 C CA . VAL A 1 88 ? -0.136 -9.712 -4.064 1.00 68.25 88 VAL A CA 1
ATOM 735 C C . VAL A 1 88 ? -0.135 -8.716 -2.897 1.00 68.25 88 VAL A C 1
ATOM 737 O O . VAL A 1 88 ? -0.593 -7.578 -3.046 1.00 68.25 88 VAL A O 1
ATOM 740 N N . SER A 1 89 ? 0.283 -9.151 -1.709 1.00 72.56 89 SER A N 1
ATOM 741 C CA . SER A 1 89 ? 0.284 -8.268 -0.541 1.00 72.56 89 SER A CA 1
ATOM 742 C C . SER A 1 89 ? 1.276 -7.112 -0.730 1.00 72.56 89 SER A C 1
ATOM 744 O O . SER A 1 89 ? 2.280 -7.228 -1.433 1.00 72.56 89 SER A O 1
ATOM 746 N N . LYS A 1 90 ? 1.024 -5.972 -0.075 1.00 73.00 90 LYS A N 1
ATOM 747 C CA . LYS A 1 90 ? 1.879 -4.775 -0.192 1.00 73.00 90 LYS A CA 1
ATOM 748 C C . LYS A 1 90 ? 3.336 -5.035 0.220 1.00 73.00 90 LYS A C 1
ATOM 750 O O . LYS A 1 90 ? 4.254 -4.399 -0.292 1.00 73.00 90 LYS A O 1
ATOM 755 N N . SER A 1 91 ? 3.540 -5.954 1.162 1.00 65.94 91 SER A N 1
ATOM 756 C CA . SER A 1 91 ? 4.850 -6.419 1.631 1.00 65.94 91 SER A CA 1
ATOM 757 C C . SER A 1 91 ? 5.603 -7.215 0.572 1.00 65.94 91 SER A C 1
ATOM 759 O O . SER A 1 91 ? 6.786 -6.975 0.357 1.00 65.94 91 SER A O 1
ATOM 761 N N . GLU A 1 92 ? 4.915 -8.110 -0.127 1.00 73.12 92 GLU A N 1
ATOM 762 C CA . GLU A 1 92 ? 5.499 -8.904 -1.210 1.00 73.12 92 GLU A CA 1
ATOM 763 C C . GLU A 1 92 ? 5.830 -8.018 -2.426 1.00 73.12 92 GLU A C 1
ATOM 765 O O . GLU A 1 92 ? 6.879 -8.188 -3.048 1.00 73.12 92 GLU A O 1
ATOM 770 N N . GLU A 1 93 ? 5.009 -6.997 -2.714 1.00 69.00 93 GLU A N 1
ATOM 771 C CA . GLU A 1 93 ? 5.344 -5.965 -3.708 1.00 69.00 93 GLU A CA 1
ATOM 772 C C . GLU A 1 93 ? 6.642 -5.216 -3.319 1.00 69.00 93 GLU A C 1
ATOM 774 O O . GLU A 1 93 ? 7.479 -4.946 -4.179 1.00 69.00 93 GLU A O 1
ATOM 779 N N . LEU A 1 94 ? 6.863 -4.914 -2.027 1.00 71.31 94 LEU A N 1
ATOM 780 C CA . LEU A 1 94 ? 8.074 -4.215 -1.558 1.00 71.31 94 LEU A CA 1
ATOM 781 C C . LEU A 1 94 ? 9.336 -5.049 -1.746 1.00 71.31 94 LEU A C 1
ATOM 783 O O . LEU A 1 94 ? 10.386 -4.503 -2.083 1.00 71.31 94 LEU A O 1
ATOM 787 N N . GLU A 1 95 ? 9.250 -6.351 -1.506 1.00 70.94 95 GLU A N 1
ATOM 788 C CA . GLU A 1 95 ? 10.363 -7.265 -1.740 1.00 70.94 95 GLU A CA 1
ATOM 789 C C . GLU A 1 95 ? 10.667 -7.414 -3.226 1.00 70.94 95 GLU A C 1
ATOM 791 O O . GLU A 1 95 ? 11.836 -7.404 -3.607 1.00 70.94 95 GLU A O 1
ATOM 796 N N . GLY A 1 96 ? 9.634 -7.483 -4.070 1.00 67.56 96 GLY A N 1
ATOM 797 C CA . GLY A 1 96 ? 9.795 -7.516 -5.520 1.00 67.56 96 GLY A CA 1
ATOM 798 C C . GLY A 1 96 ? 10.542 -6.290 -6.042 1.00 67.56 96 GLY A C 1
ATOM 799 O O . GLY A 1 96 ? 11.531 -6.432 -6.757 1.00 67.56 96 GLY A O 1
ATOM 800 N N . VAL A 1 97 ? 10.138 -5.085 -5.628 1.00 68.75 97 VAL A N 1
ATOM 801 C CA . VAL A 1 97 ? 10.789 -3.849 -6.095 1.00 68.75 97 VAL A CA 1
ATOM 802 C C . VAL A 1 97 ? 12.217 -3.707 -5.544 1.00 68.75 97 VAL A C 1
ATOM 804 O O . VAL A 1 97 ? 13.098 -3.240 -6.261 1.00 68.75 97 VA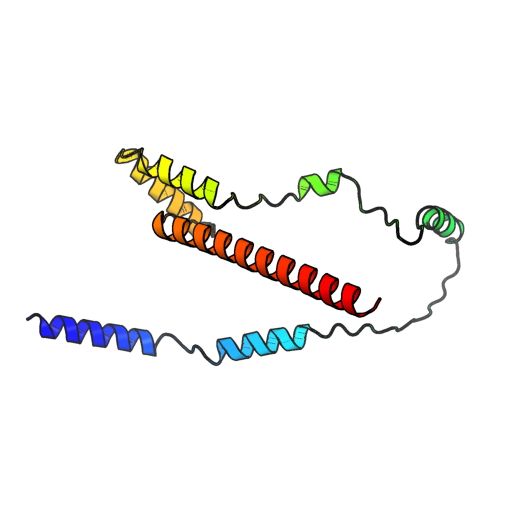L A O 1
ATOM 807 N N . LYS A 1 98 ? 12.500 -4.158 -4.312 1.00 72.00 98 LYS A N 1
ATOM 808 C CA . LYS A 1 98 ? 13.878 -4.189 -3.778 1.00 72.00 98 LYS A CA 1
ATOM 809 C C . LYS A 1 98 ? 14.788 -5.119 -4.581 1.00 72.00 98 LYS A C 1
ATOM 811 O O . LYS A 1 98 ? 15.876 -4.706 -4.967 1.00 72.00 98 LYS A O 1
ATOM 816 N N . LYS A 1 99 ? 14.311 -6.330 -4.888 1.00 69.88 99 LYS A N 1
ATOM 817 C CA . LYS A 1 99 ? 15.039 -7.303 -5.719 1.00 69.88 99 LYS A CA 1
ATOM 818 C C . LYS A 1 99 ? 15.322 -6.741 -7.116 1.00 69.88 99 LYS A C 1
ATOM 820 O O . LYS A 1 99 ? 16.402 -6.947 -7.653 1.00 69.88 99 LYS A O 1
ATOM 825 N N . LEU A 1 100 ? 14.388 -5.973 -7.683 1.00 62.91 100 LEU A N 1
ATOM 826 C CA . LEU A 1 100 ? 14.581 -5.289 -8.968 1.00 62.91 100 LEU A CA 1
ATOM 827 C C . LEU A 1 100 ? 15.581 -4.122 -8.894 1.00 62.91 100 LEU A C 1
ATOM 829 O O . LEU A 1 100 ? 16.252 -3.844 -9.880 1.00 62.91 100 LEU A O 1
ATOM 833 N N . GLN A 1 101 ? 15.703 -3.448 -7.746 1.00 63.66 101 GLN A N 1
ATOM 834 C CA . GLN A 1 101 ? 16.682 -2.374 -7.550 1.00 63.66 101 GLN A CA 1
ATOM 835 C C . GLN A 1 101 ? 18.118 -2.902 -7.376 1.00 63.66 101 GLN A C 1
ATOM 837 O O . GLN A 1 101 ? 19.074 -2.203 -7.718 1.00 63.66 101 GLN A O 1
ATOM 842 N N . GLU A 1 102 ? 18.281 -4.105 -6.823 1.00 62.94 102 GLU A N 1
ATOM 843 C CA . GLU A 1 102 ? 19.591 -4.743 -6.628 1.00 62.94 102 GLU A CA 1
ATOM 844 C C . GLU A 1 102 ? 20.227 -5.189 -7.949 1.00 62.94 102 GLU A C 1
ATOM 846 O O . GLU A 1 102 ? 21.445 -5.103 -8.101 1.00 62.94 102 GLU A O 1
ATOM 851 N N . VAL A 1 103 ? 19.416 -5.566 -8.939 1.00 62.06 103 VAL A N 1
ATOM 852 C CA . VAL A 1 103 ? 19.883 -5.896 -10.290 1.00 62.06 103 VAL A CA 1
ATOM 853 C C . VAL A 1 103 ? 20.117 -4.602 -11.078 1.00 62.06 103 VAL A C 1
ATOM 855 O O . VAL A 1 103 ? 19.301 -4.174 -11.893 1.00 62.06 103 VAL A O 1
ATOM 858 N N . LYS A 1 104 ? 21.245 -3.937 -10.813 1.00 61.22 104 LYS A N 1
ATOM 859 C CA . LYS A 1 104 ? 21.670 -2.690 -11.481 1.00 61.22 104 LYS A CA 1
ATOM 860 C C . LYS A 1 104 ? 22.298 -2.922 -12.862 1.00 61.22 104 LYS A C 1
ATOM 862 O O . LYS A 1 104 ? 23.184 -2.177 -13.273 1.00 61.22 104 LYS A O 1
ATOM 867 N N . ASP A 1 105 ? 21.838 -3.927 -13.596 1.00 68.94 105 ASP A N 1
ATOM 868 C CA . ASP A 1 105 ? 22.320 -4.182 -14.950 1.00 68.94 105 ASP A CA 1
ATOM 869 C C . ASP A 1 105 ? 21.536 -3.328 -15.953 1.00 68.94 105 ASP A C 1
ATOM 871 O O . ASP A 1 105 ? 20.304 -3.385 -16.024 1.00 68.94 105 ASP A O 1
ATOM 875 N N . LEU A 1 106 ? 22.244 -2.541 -16.770 1.00 69.06 106 LEU A N 1
ATOM 876 C CA . LEU A 1 106 ? 21.636 -1.623 -17.746 1.00 69.06 106 LEU A CA 1
ATOM 877 C C . LEU A 1 106 ? 20.739 -2.346 -18.768 1.00 69.06 106 LEU A C 1
ATOM 879 O O . LEU A 1 106 ? 19.725 -1.799 -19.208 1.00 69.06 106 LEU A O 1
ATOM 883 N N . GLU A 1 107 ? 21.081 -3.582 -19.141 1.00 75.31 107 GLU A N 1
ATOM 884 C CA . GLU A 1 107 ? 20.263 -4.397 -20.046 1.00 75.31 107 GLU A CA 1
ATOM 885 C C . GLU A 1 107 ? 18.982 -4.911 -19.390 1.00 75.31 107 GLU A C 1
ATOM 887 O O . GLU A 1 107 ? 17.924 -4.970 -20.023 1.00 75.31 107 GLU A O 1
ATOM 892 N N . VAL A 1 108 ? 19.069 -5.278 -18.113 1.00 73.25 108 VAL A N 1
ATOM 893 C CA . VAL A 1 108 ? 17.944 -5.803 -17.340 1.00 73.25 108 VAL A CA 1
ATOM 894 C C . VAL A 1 108 ? 16.962 -4.672 -17.043 1.00 73.25 108 VAL A C 1
ATOM 896 O O . VAL A 1 108 ? 15.760 -4.838 -17.257 1.00 73.25 108 VAL A O 1
ATOM 899 N N . GLY A 1 109 ? 17.469 -3.477 -16.720 1.00 76.19 109 GLY A N 1
ATOM 900 C CA . GLY A 1 109 ? 16.668 -2.262 -16.568 1.00 76.19 109 GLY A CA 1
ATOM 901 C C . GLY A 1 109 ? 15.811 -1.956 -17.800 1.00 76.19 109 GLY A C 1
ATOM 902 O O . GLY A 1 109 ? 14.597 -1.816 -17.675 1.00 76.19 109 GLY A O 1
ATOM 903 N N . LYS A 1 110 ? 16.395 -1.954 -19.010 1.00 82.25 110 LYS A N 1
ATOM 904 C CA . LYS A 1 110 ? 15.640 -1.731 -20.263 1.00 82.25 110 LYS A CA 1
ATOM 905 C C . LYS A 1 110 ? 14.516 -2.755 -20.450 1.00 82.25 110 LYS A C 1
ATOM 907 O O . LYS A 1 110 ? 13.387 -2.377 -20.760 1.00 82.25 110 LYS A O 1
ATOM 912 N N . LYS A 1 111 ? 14.800 -4.043 -20.215 1.00 86.06 111 LYS A N 1
ATOM 913 C CA . LYS A 1 111 ? 13.807 -5.128 -20.313 1.00 86.06 111 LYS A CA 1
ATOM 914 C C . LYS A 1 111 ? 12.661 -4.936 -19.314 1.00 86.06 111 LYS A C 1
ATOM 916 O O . LYS A 1 111 ? 11.506 -5.163 -19.670 1.00 86.06 111 LYS A O 1
ATOM 921 N N . HIS A 1 112 ? 12.952 -4.513 -18.084 1.00 82.31 112 HIS A N 1
ATOM 922 C CA . HIS A 1 112 ? 11.925 -4.251 -17.073 1.00 82.31 112 HIS A CA 1
ATOM 923 C C . HIS A 1 112 ? 11.071 -3.033 -17.407 1.00 82.31 112 HIS A C 1
ATOM 925 O O . HIS A 1 112 ? 9.849 -3.137 -17.337 1.00 82.31 112 HIS A O 1
ATOM 931 N N . SER A 1 113 ? 11.679 -1.932 -17.853 1.00 81.75 113 SER A N 1
ATOM 932 C CA . SER A 1 113 ? 10.943 -0.736 -18.274 1.00 81.75 113 SER A CA 1
ATOM 933 C C . SER A 1 113 ? 9.966 -1.044 -19.408 1.00 81.75 113 SER A C 1
ATOM 935 O O . SER A 1 113 ? 8.812 -0.624 -19.369 1.00 81.75 113 SER A O 1
ATOM 937 N N . TRP A 1 114 ? 10.393 -1.839 -20.392 1.00 88.06 114 TRP A N 1
ATOM 938 C CA . TRP A 1 114 ? 9.532 -2.254 -21.501 1.00 88.06 114 TRP A CA 1
ATOM 939 C C . TRP A 1 114 ? 8.387 -3.160 -21.037 1.00 88.06 114 TRP A C 1
ATOM 941 O O . TRP A 1 114 ? 7.237 -2.938 -21.409 1.00 88.06 114 TRP A O 1
ATOM 951 N N . LYS A 1 115 ? 8.665 -4.137 -20.166 1.00 87.50 115 LYS A N 1
ATOM 952 C CA . LYS A 1 115 ? 7.626 -5.000 -19.575 1.00 87.50 115 LYS A CA 1
ATOM 953 C C . LYS A 1 115 ? 6.612 -4.207 -18.740 1.00 87.50 115 LYS A C 1
ATOM 955 O O . LYS A 1 115 ? 5.414 -4.493 -18.807 1.00 87.50 115 LYS A O 1
ATOM 960 N N . ALA A 1 116 ? 7.071 -3.218 -17.974 1.00 87.19 116 ALA A N 1
ATOM 961 C CA . ALA A 1 116 ? 6.209 -2.332 -17.197 1.00 87.19 116 ALA A CA 1
ATOM 962 C C . ALA A 1 116 ? 5.323 -1.482 -18.118 1.00 87.19 116 ALA A C 1
ATOM 964 O O . ALA A 1 116 ? 4.106 -1.472 -17.945 1.00 87.19 116 ALA A O 1
ATOM 965 N N . ALA A 1 117 ? 5.900 -0.872 -19.160 1.00 87.19 117 ALA A N 1
ATOM 966 C CA . ALA A 1 117 ? 5.157 -0.103 -20.158 1.00 87.19 117 ALA A CA 1
ATOM 967 C C . ALA A 1 117 ? 4.089 -0.949 -20.874 1.00 87.19 117 ALA A C 1
ATOM 969 O O . ALA A 1 117 ? 2.944 -0.517 -20.996 1.00 87.19 117 ALA A O 1
ATOM 970 N N . MET A 1 118 ? 4.416 -2.185 -21.270 1.00 91.50 118 MET A N 1
ATOM 971 C CA . MET A 1 118 ? 3.444 -3.124 -21.848 1.00 91.50 118 MET A CA 1
ATOM 972 C C . MET A 1 118 ? 2.314 -3.466 -20.870 1.00 91.50 118 MET A C 1
ATOM 974 O O . MET A 1 118 ? 1.150 -3.520 -21.259 1.00 91.50 118 MET A O 1
ATOM 978 N N . SER A 1 119 ? 2.639 -3.672 -19.592 1.00 85.56 119 SER A N 1
ATOM 979 C CA . SER A 1 119 ? 1.643 -3.970 -18.556 1.00 85.56 119 SER A CA 1
ATOM 980 C C . SER A 1 119 ? 0.712 -2.779 -18.304 1.00 85.56 119 SER A C 1
ATOM 982 O O . SER A 1 119 ? -0.496 -2.964 -18.160 1.00 85.56 119 SER A O 1
ATOM 984 N N . MET A 1 120 ? 1.250 -1.555 -18.312 1.00 86.69 120 MET A N 1
ATOM 985 C CA . MET A 1 120 ? 0.461 -0.323 -18.222 1.00 86.69 120 MET A CA 1
ATOM 986 C C . MET A 1 120 ? -0.446 -0.141 -19.445 1.00 86.69 120 MET A C 1
ATOM 988 O O . MET A 1 120 ? -1.621 0.177 -19.275 1.00 86.69 120 MET A O 1
ATOM 992 N N . ALA A 1 121 ? 0.058 -0.403 -20.657 1.00 88.38 121 ALA A N 1
ATOM 993 C CA . ALA A 1 121 ? -0.736 -0.370 -21.888 1.00 88.38 121 ALA A CA 1
ATOM 994 C C . ALA A 1 121 ? -1.864 -1.418 -21.884 1.00 88.38 121 ALA A C 1
ATOM 996 O O . ALA A 1 121 ? -2.959 -1.153 -22.371 1.00 88.38 121 ALA A O 1
ATOM 997 N N . ALA A 1 122 ? -1.635 -2.575 -21.255 1.00 90.06 122 ALA A N 1
ATOM 998 C CA . ALA A 1 122 ? -2.656 -3.594 -21.006 1.00 90.06 122 ALA A CA 1
ATOM 999 C C . ALA A 1 122 ? -3.651 -3.221 -19.881 1.00 90.06 122 ALA A C 1
ATOM 1001 O O . ALA A 1 122 ? -4.521 -4.020 -19.534 1.00 90.06 122 ALA A O 1
ATOM 1002 N N . GLY A 1 123 ? -3.527 -2.034 -19.275 1.00 85.75 123 GLY A N 1
ATOM 1003 C CA . GLY A 1 123 ? -4.412 -1.548 -18.213 1.00 85.75 123 GLY A CA 1
ATOM 1004 C C . GLY A 1 123 ? -4.116 -2.116 -16.820 1.00 85.75 123 GLY A C 1
ATOM 1005 O O . GLY A 1 123 ? -4.899 -1.913 -15.887 1.00 85.75 123 GLY A O 1
ATOM 1006 N N . VAL A 1 124 ? -2.994 -2.820 -16.634 1.00 82.56 124 VAL A N 1
ATOM 1007 C CA . VAL A 1 124 ? -2.573 -3.324 -15.321 1.00 82.56 124 VAL A CA 1
ATOM 1008 C C . VAL A 1 124 ? -1.945 -2.180 -14.525 1.00 82.56 124 VAL A C 1
ATOM 1010 O O . VAL A 1 124 ? -0.996 -1.536 -14.964 1.00 82.56 124 VAL A O 1
ATOM 1013 N N . LYS A 1 125 ? -2.467 -1.918 -13.320 1.00 80.75 125 LYS A N 1
ATOM 1014 C CA . LYS A 1 125 ? -1.998 -0.818 -12.464 1.00 80.75 125 LYS A CA 1
ATOM 1015 C C . LYS A 1 125 ? -0.682 -1.170 -11.758 1.00 80.75 125 LYS A C 1
ATOM 1017 O O . LYS A 1 125 ? -0.699 -1.627 -10.615 1.00 80.75 125 LYS A O 1
ATOM 1022 N N . VAL A 1 126 ? 0.438 -0.930 -12.430 1.00 77.38 126 VAL A N 1
ATOM 1023 C CA . VAL A 1 126 ? 1.797 -1.119 -11.898 1.00 77.38 126 VAL A CA 1
ATOM 1024 C C . VAL A 1 126 ? 2.145 0.007 -10.905 1.00 77.38 126 VAL A C 1
ATOM 1026 O O . VAL A 1 126 ? 1.769 1.157 -11.123 1.00 77.38 126 VAL A O 1
ATOM 1029 N N . HIS A 1 127 ? 2.779 -0.314 -9.771 1.00 69.81 127 HIS A N 1
ATOM 1030 C CA . HIS A 1 127 ? 3.305 0.666 -8.805 1.00 69.81 127 HIS A CA 1
ATOM 1031 C C . HIS A 1 127 ? 4.811 0.439 -8.644 1.00 69.81 127 HIS A C 1
ATOM 1033 O O . HIS A 1 127 ? 5.212 -0.433 -7.878 1.00 69.81 127 HIS A O 1
ATOM 1039 N N . ASP A 1 128 ? 5.629 1.234 -9.331 1.00 68.25 128 ASP A N 1
ATOM 1040 C CA . ASP A 1 128 ? 7.088 1.036 -9.366 1.00 68.25 128 ASP A CA 1
ATOM 1041 C C . ASP A 1 128 ? 7.850 1.845 -8.293 1.00 68.25 128 ASP A C 1
ATOM 1043 O O . ASP A 1 128 ? 9.052 1.674 -8.095 1.00 68.25 128 ASP A O 1
ATOM 1047 N N . ASP A 1 129 ? 7.154 2.692 -7.526 1.00 81.00 129 ASP A N 1
ATOM 1048 C CA . ASP A 1 129 ? 7.786 3.582 -6.550 1.00 81.00 129 ASP A CA 1
ATOM 1049 C C . ASP A 1 129 ? 7.896 2.967 -5.150 1.00 81.00 129 ASP A C 1
ATOM 1051 O O . ASP A 1 129 ? 6.928 2.908 -4.379 1.00 81.00 129 ASP A O 1
ATOM 1055 N N . LEU A 1 130 ? 9.128 2.651 -4.741 1.00 77.88 130 LEU A N 1
ATOM 1056 C CA . LEU A 1 130 ? 9.452 2.180 -3.386 1.00 77.88 130 LEU A CA 1
ATOM 1057 C C . LEU A 1 130 ? 8.917 3.098 -2.278 1.00 77.88 130 LEU A C 1
ATOM 1059 O O . LEU A 1 130 ? 8.487 2.625 -1.223 1.00 77.88 130 LEU A O 1
ATOM 1063 N N . ARG A 1 131 ? 8.952 4.421 -2.491 1.00 84.12 131 ARG A N 1
ATOM 1064 C CA . ARG A 1 131 ? 8.510 5.417 -1.499 1.00 84.12 131 ARG A CA 1
ATOM 1065 C C . ARG A 1 131 ? 6.997 5.361 -1.295 1.00 84.12 131 ARG A C 1
ATOM 1067 O O . ARG A 1 131 ? 6.547 5.300 -0.151 1.00 84.12 131 ARG A O 1
ATOM 1074 N N . LEU A 1 132 ? 6.225 5.330 -2.383 1.00 83.31 132 LEU A N 1
ATOM 1075 C CA . LEU A 1 132 ? 4.763 5.238 -2.325 1.00 83.31 132 LEU A CA 1
ATOM 1076 C C . LEU A 1 132 ? 4.323 3.910 -1.712 1.00 83.31 132 LEU A C 1
ATOM 1078 O O . LEU A 1 132 ? 3.392 3.869 -0.904 1.00 83.31 132 LEU A O 1
ATOM 1082 N N . LEU A 1 133 ? 5.033 2.834 -2.040 1.00 81.56 133 LEU A N 1
ATOM 1083 C CA . LEU A 1 133 ? 4.725 1.507 -1.543 1.00 81.56 133 LEU A CA 1
ATOM 1084 C C . LEU A 1 133 ? 4.949 1.398 -0.026 1.00 81.56 133 LEU A C 1
ATOM 1086 O O . LEU A 1 133 ? 4.038 0.983 0.695 1.00 81.56 133 LEU A O 1
ATOM 1090 N N . LYS A 1 134 ? 6.075 1.909 0.491 1.00 85.56 134 LYS A N 1
ATOM 1091 C CA . LYS A 1 134 ? 6.325 2.014 1.942 1.00 85.56 134 LYS A CA 1
ATOM 1092 C C . LYS A 1 134 ? 5.260 2.852 2.655 1.00 85.56 134 LYS A C 1
ATOM 1094 O O . LYS A 1 134 ? 4.720 2.419 3.670 1.00 85.56 134 LYS A O 1
ATOM 1099 N N . GLN A 1 135 ? 4.915 4.018 2.105 1.00 88.62 135 GLN A N 1
ATOM 1100 C CA . GLN A 1 135 ? 3.882 4.886 2.683 1.00 88.62 135 GLN A CA 1
ATOM 1101 C C . GLN A 1 135 ? 2.510 4.208 2.720 1.00 88.62 135 GLN A C 1
ATOM 1103 O O . GLN A 1 135 ? 1.764 4.360 3.686 1.00 88.62 135 GLN A O 1
ATOM 1108 N N . SER A 1 136 ? 2.155 3.463 1.675 1.00 85.06 136 SER A N 1
ATOM 1109 C CA . SER A 1 136 ? 0.880 2.748 1.631 1.00 85.06 136 SER A CA 1
ATOM 1110 C C . SER A 1 136 ? 0.811 1.613 2.657 1.00 85.06 136 SER A C 1
ATOM 1112 O O . SER A 1 136 ? -0.194 1.516 3.356 1.00 85.06 136 SER A O 1
ATOM 1114 N N . ALA A 1 137 ? 1.895 0.847 2.829 1.00 87.25 137 ALA A N 1
ATOM 1115 C CA . ALA A 1 137 ? 1.990 -0.193 3.851 1.00 87.25 137 ALA A CA 1
ATOM 1116 C C . ALA A 1 137 ? 1.894 0.399 5.268 1.00 87.25 137 ALA A C 1
ATOM 1118 O O . ALA A 1 137 ? 1.198 -0.133 6.128 1.00 87.25 137 ALA A O 1
ATOM 1119 N N . GLN A 1 138 ? 2.529 1.550 5.508 1.00 91.81 138 GLN A N 1
ATOM 1120 C CA . GLN A 1 138 ? 2.395 2.265 6.778 1.00 91.81 138 GLN A CA 1
ATOM 1121 C C . GLN A 1 138 ? 0.950 2.726 7.017 1.00 91.81 138 GLN A C 1
ATOM 1123 O O . GLN A 1 138 ? 0.406 2.513 8.095 1.00 91.81 138 GLN A O 1
ATOM 1128 N N . LYS A 1 139 ? 0.293 3.317 6.009 1.00 93.62 139 LYS A N 1
ATOM 1129 C CA . LYS A 1 139 ? -1.115 3.742 6.114 1.00 93.62 139 LYS A CA 1
ATOM 1130 C C . LYS A 1 139 ? -2.053 2.573 6.410 1.00 93.62 139 LYS A C 1
ATOM 1132 O O . LYS A 1 139 ? -3.017 2.756 7.147 1.00 93.62 139 LYS A O 1
ATOM 1137 N N . GLU A 1 140 ? -1.799 1.407 5.829 1.00 90.56 140 GLU A N 1
ATOM 1138 C CA . GLU A 1 140 ? -2.559 0.185 6.092 1.00 90.56 140 GLU A CA 1
ATOM 1139 C C . GLU A 1 140 ? -2.416 -0.255 7.553 1.00 90.56 140 GLU A C 1
ATOM 1141 O O . GLU A 1 140 ? -3.429 -0.408 8.235 1.00 90.56 140 GLU A O 1
ATOM 1146 N N . ARG A 1 141 ? -1.184 -0.325 8.075 1.00 92.38 141 ARG A N 1
ATOM 1147 C CA . ARG A 1 141 ? -0.923 -0.632 9.495 1.00 92.38 141 ARG A CA 1
ATOM 1148 C C . ARG A 1 141 ? -1.663 0.315 10.439 1.00 92.38 141 ARG A C 1
ATOM 1150 O O . ARG A 1 141 ? -2.452 -0.145 11.258 1.00 92.38 141 ARG A O 1
ATOM 1157 N N . MET A 1 142 ? -1.540 1.627 10.224 1.00 94.12 142 MET A N 1
ATOM 1158 C CA . MET A 1 142 ? -2.228 2.632 11.049 1.00 94.12 142 MET A CA 1
ATOM 1159 C C . MET A 1 142 ? -3.758 2.478 11.028 1.00 94.12 142 MET A C 1
ATOM 1161 O O . MET A 1 142 ? -4.435 2.801 12.001 1.00 94.12 142 MET A O 1
ATOM 1165 N N . ARG A 1 143 ? -4.347 2.034 9.908 1.00 94.44 143 ARG A N 1
ATOM 1166 C CA . ARG A 1 143 ? -5.798 1.788 9.823 1.00 94.44 143 ARG A CA 1
ATOM 1167 C C . ARG A 1 143 ? -6.201 0.563 10.633 1.00 94.44 143 ARG A C 1
ATOM 1169 O O . ARG A 1 143 ? -7.233 0.610 11.301 1.00 94.44 143 ARG A O 1
ATOM 1176 N N . HIS A 1 144 ? -5.406 -0.503 10.576 1.00 93.31 144 HIS A N 1
ATOM 1177 C CA . HIS A 1 144 ? -5.640 -1.705 11.369 1.00 93.31 144 HIS A CA 1
ATOM 1178 C C . HIS A 1 144 ? -5.522 -1.426 12.866 1.00 93.31 144 HIS A C 1
ATOM 1180 O O . HIS A 1 144 ? -6.425 -1.803 13.607 1.00 93.31 144 HIS A O 1
ATOM 1186 N N . GLU A 1 145 ? -4.488 -0.699 13.289 1.00 95.06 145 GLU A N 1
ATOM 1187 C CA . GLU A 1 145 ? -4.287 -0.288 14.685 1.00 95.06 145 GLU A CA 1
ATOM 1188 C C . GLU A 1 145 ? -5.475 0.529 15.202 1.00 95.06 145 GLU A C 1
ATOM 1190 O O . GLU A 1 145 ? -6.135 0.116 16.153 1.00 95.06 145 GLU A O 1
ATOM 1195 N N . LYS A 1 146 ? -5.862 1.599 14.494 1.00 96.62 146 LYS A N 1
ATOM 1196 C CA . LYS A 1 146 ? -7.036 2.414 14.859 1.00 96.62 146 LYS A CA 1
ATOM 1197 C C . LYS A 1 146 ? -8.328 1.606 14.914 1.00 96.62 146 LYS A C 1
ATOM 1199 O O . LYS A 1 146 ? -9.211 1.889 15.720 1.00 96.62 146 LYS A O 1
ATOM 1204 N N . SER A 1 147 ? -8.491 0.637 14.014 1.00 95.62 147 SER A N 1
ATOM 1205 C CA . SER A 1 147 ? -9.660 -0.240 14.033 1.00 95.62 147 SER A CA 1
ATOM 1206 C C . SER A 1 147 ? -9.639 -1.156 15.255 1.00 95.62 147 SER A C 1
ATOM 1208 O O . SER A 1 147 ? -10.676 -1.331 15.886 1.00 95.62 147 SER A O 1
ATOM 1210 N N . ALA A 1 148 ? -8.482 -1.723 15.597 1.00 95.75 148 ALA A N 1
ATOM 1211 C CA . ALA A 1 148 ? -8.319 -2.590 16.756 1.00 95.75 148 ALA A CA 1
ATOM 1212 C C . ALA A 1 148 ? -8.550 -1.828 18.070 1.00 95.75 148 ALA A C 1
ATOM 1214 O O . ALA A 1 148 ? -9.288 -2.308 18.925 1.00 95.75 148 ALA A O 1
ATOM 1215 N N . GLU A 1 149 ? -7.998 -0.621 18.203 1.00 96.19 149 GLU A N 1
ATOM 1216 C CA . GLU A 1 149 ? -8.214 0.263 19.356 1.00 96.19 149 GLU A CA 1
ATOM 1217 C C . GLU A 1 149 ? -9.696 0.593 19.546 1.00 96.19 149 GLU A C 1
ATOM 1219 O O . GLU A 1 149 ? -10.244 0.369 20.621 1.00 96.19 149 GLU A O 1
ATOM 1224 N N . LYS A 1 150 ? -10.389 1.012 18.480 1.00 97.25 150 LYS A N 1
ATOM 1225 C CA . LYS A 1 150 ? -11.837 1.277 18.537 1.00 97.25 150 LYS A CA 1
ATOM 1226 C C . LYS A 1 150 ? -12.653 0.047 18.917 1.00 97.25 150 LYS A C 1
ATOM 1228 O O . LYS A 1 150 ? -13.718 0.167 19.514 1.00 97.25 150 LYS A O 1
ATOM 1233 N N . TRP A 1 151 ? -12.210 -1.142 18.520 1.00 96.19 151 TRP A N 1
ATOM 1234 C CA . TRP A 1 151 ? -12.863 -2.382 18.928 1.00 96.19 151 TRP A CA 1
ATOM 1235 C C . TRP A 1 151 ? -12.665 -2.659 20.416 1.00 96.19 151 TRP A C 1
ATOM 1237 O O . TRP A 1 151 ? -13.643 -2.993 21.081 1.00 96.19 151 TRP A O 1
ATOM 1247 N N . LYS A 1 152 ? -11.452 -2.457 20.944 1.00 96.38 152 LYS A N 1
ATOM 1248 C CA . LYS A 1 152 ? -11.178 -2.562 22.384 1.00 96.38 152 LYS A CA 1
ATOM 1249 C C . LYS A 1 152 ? -12.031 -1.578 23.186 1.00 96.38 152 LYS A C 1
ATOM 1251 O O . LYS A 1 152 ? -12.743 -2.005 24.084 1.00 96.38 152 LYS A O 1
ATOM 1256 N N . GLU A 1 153 ? -12.079 -0.311 22.777 1.00 95.44 153 GLU A N 1
ATOM 1257 C CA . GLU A 1 153 ? -12.888 0.731 23.429 1.00 95.44 153 GLU A CA 1
ATOM 1258 C C . GLU A 1 153 ? -14.380 0.358 23.513 1.00 95.44 153 GLU A C 1
ATOM 1260 O O . GLU A 1 153 ? -15.034 0.546 24.543 1.00 95.44 153 GLU A O 1
ATOM 1265 N N . ARG A 1 154 ? -14.934 -0.219 22.438 1.00 95.81 154 ARG A N 1
ATOM 1266 C CA . ARG A 1 154 ? -16.328 -0.694 22.415 1.00 95.81 154 ARG A CA 1
ATOM 1267 C C . ARG A 1 154 ? -16.562 -1.877 23.347 1.00 95.81 154 ARG A C 1
ATOM 1269 O O . ARG A 1 154 ? -17.624 -1.947 23.963 1.00 95.81 154 ARG A O 1
ATOM 1276 N N . VAL A 1 155 ? -15.614 -2.812 23.418 1.00 94.94 155 VAL A N 1
ATOM 1277 C CA . VAL A 1 155 ? -15.697 -3.962 24.328 1.00 94.94 155 VAL A CA 1
ATOM 1278 C C . VAL A 1 155 ? -15.645 -3.478 25.772 1.00 94.94 155 VAL A C 1
ATOM 1280 O O . VAL A 1 155 ? -16.549 -3.798 26.535 1.00 94.94 155 VAL A O 1
ATOM 1283 N N . GLU A 1 156 ? -14.686 -2.615 26.106 1.00 94.06 156 GLU A N 1
ATOM 1284 C CA . GLU A 1 156 ? -14.559 -2.029 27.443 1.00 94.06 156 GLU A CA 1
ATOM 1285 C C . GLU A 1 156 ? -15.811 -1.241 27.842 1.00 94.06 156 GLU A C 1
ATOM 1287 O O . GLU A 1 156 ? -16.309 -1.381 28.955 1.00 94.06 156 GLU A O 1
ATOM 1292 N N . SER A 1 157 ? -16.379 -0.446 26.932 1.00 93.00 157 SER A N 1
ATOM 1293 C CA . SER A 1 157 ? -17.620 0.295 27.193 1.00 93.00 157 SER A CA 1
ATOM 1294 C C . SER A 1 157 ? -18.803 -0.643 27.447 1.00 93.00 157 SER A C 1
ATOM 1296 O O . SER A 1 157 ? -19.614 -0.403 28.341 1.00 93.00 157 SER A O 1
ATOM 1298 N N . ARG A 1 158 ? -18.899 -1.744 26.692 1.00 92.38 158 ARG A N 1
ATOM 1299 C CA . ARG A 1 158 ? -19.931 -2.766 26.902 1.00 92.38 158 ARG A CA 1
ATOM 1300 C C . ARG A 1 158 ? -19.765 -3.471 28.249 1.00 92.38 158 ARG A C 1
ATOM 1302 O O . ARG A 1 158 ? -20.768 -3.745 28.903 1.00 92.38 158 ARG A O 1
ATOM 1309 N N . GLU A 1 159 ? -18.534 -3.774 28.647 1.00 91.19 159 GLU A N 1
ATOM 1310 C CA . GLU A 1 159 ? -18.228 -4.393 29.938 1.00 91.19 159 GLU A CA 1
ATOM 1311 C C . GLU A 1 159 ? -18.546 -3.455 31.105 1.00 91.19 159 GLU A C 1
ATOM 1313 O O . GLU A 1 159 ? -19.215 -3.885 32.043 1.00 91.19 159 GLU A O 1
ATOM 1318 N N . LYS A 1 160 ? -18.186 -2.168 31.008 1.00 91.12 160 LYS A N 1
ATOM 1319 C CA . LYS A 1 160 ? -18.518 -1.142 32.014 1.00 91.12 160 LYS A CA 1
ATOM 1320 C C . LYS A 1 160 ? -20.026 -1.030 32.241 1.00 91.12 160 LYS A C 1
ATOM 1322 O O . LYS A 1 160 ? -20.489 -1.198 33.362 1.00 91.12 160 LYS A O 1
ATOM 1327 N N . VAL A 1 161 ? -20.808 -0.878 31.168 1.00 90.44 161 VAL A N 1
ATOM 1328 C CA . VAL A 1 161 ? -22.281 -0.801 31.258 1.00 90.44 161 VAL A CA 1
ATOM 1329 C C . VAL A 1 161 ? -22.896 -2.094 31.807 1.00 90.44 161 VAL A C 1
ATOM 1331 O O . VAL A 1 161 ? -23.943 -2.056 32.450 1.00 90.44 161 VAL A O 1
ATOM 1334 N N . LYS A 1 162 ? -22.287 -3.258 31.544 1.00 90.25 162 LYS A N 1
ATOM 1335 C CA . LYS A 1 162 ? -22.752 -4.532 32.108 1.00 90.25 162 LYS A CA 1
ATOM 1336 C C . LYS A 1 162 ? -22.459 -4.620 33.610 1.00 90.25 162 LYS A C 1
ATOM 1338 O O . LYS A 1 162 ? -23.313 -5.115 34.335 1.00 90.25 162 LYS A O 1
ATOM 1343 N N . GLY A 1 163 ? -21.298 -4.135 34.052 1.00 85.25 163 GLY A N 1
ATOM 1344 C CA . GLY A 1 163 ? -20.922 -4.073 35.465 1.00 85.25 163 GLY A CA 1
ATOM 1345 C C . GLY A 1 163 ? -21.780 -3.104 36.281 1.00 85.25 163 GLY A C 1
ATOM 1346 O O . GLY A 1 163 ? -22.137 -3.427 37.401 1.00 85.25 163 GLY A O 1
ATOM 1347 N N . GLU A 1 164 ? -22.174 -1.963 35.709 1.00 80.00 164 GLU A N 1
ATOM 1348 C CA . GLU A 1 164 ? -23.052 -0.976 36.370 1.00 80.00 164 GLU A CA 1
ATOM 1349 C C . GLU A 1 164 ? -24.526 -1.415 36.471 1.00 80.00 164 GLU A C 1
ATOM 1351 O O . GLU A 1 164 ? -25.300 -0.819 37.215 1.00 80.00 164 GLU A O 1
ATOM 1356 N N . LYS A 1 165 ? -24.942 -2.421 35.690 1.00 81.38 165 LYS A N 1
ATOM 1357 C CA . LYS A 1 165 ? -26.329 -2.917 35.646 1.00 81.38 165 LYS A CA 1
ATOM 1358 C C . LYS A 1 165 ? -26.612 -4.104 36.574 1.00 81.38 165 LYS A C 1
ATOM 1360 O O . LYS A 1 165 ? -27.775 -4.502 36.648 1.00 81.38 165 LYS A O 1
ATOM 1365 N N . GLN A 1 166 ? -25.593 -4.696 37.199 1.00 60.38 166 GLN A N 1
ATOM 1366 C CA . GLN A 1 166 ? -25.751 -5.732 38.233 1.00 60.38 166 GLN A CA 1
ATOM 1367 C C . GLN A 1 166 ? -25.786 -5.104 39.619 1.00 60.38 166 GLN A C 1
ATOM 1369 O O . GLN A 1 166 ? -26.554 -5.638 40.446 1.00 60.38 166 GLN A O 1
#

InterPro domains:
  IPR007019 Surfeit locus 6 [PTHR14369] (3-166)
  IPR029190 Ribosomal RNA-processing protein 14/surfeit locus protein 6, C-terminal domain [PF04935] (29-166)